Protein 8JNT (pdb70)

B-factor: mean 26.96, std 9.17, range [15.25, 76.53]

Solvent-accessible surface area: 5128 Å² total; per-residue (Å²): 186,78,23,94,183,66,30,22,124,109,8,47,116,77,2,48,49,1,61,110,110,102,83,69,28,80,101,11,2,50,66,22,37,83,39,66,62,38,32,94,57,2,31,105,89,0,111,87,79,65,19,68,170,74,0,20,42,22,0,15,33,19,0,138,127,24,30,135,170,95,33,67,49,207,79,97,157

Foldseek 3Di:
DADDPVQLVPDDPLLVCVRVPVVSVCVVLVCCLVVLQDLVNLLVVCVVVVHDPVSSVVSSVVSVVVCVVPNRDDDDD

Sequence (77 aa):
RALDRSIVKNLPEQFKNMYKYPSKMDNVLESWRTGLQSVDDAVMYMKSLGMDFDAISHFVDAYRKHINKKGLPYAAA

Secondary structure (DSSP, 8-state):
----HHHHHTS-HHHHHHHH-HHHHHHHHHHHHHTT--HHHHHHHHHHTT--HHHHHHHHHHHHHHHHHH-PPPPP-

Radius of gyration: 12.34 Å; Cα contacts (8 Å, |Δi|>4): 55; chains: 1; bounding box: 29×23×33 Å

Structure (mmCIF, N/CA/C/O backbone):
data_8JNT
#
_entry.id   8JNT
#
_cell.length_a   49.741
_cell.length_b   49.741
_cell.length_c   61.170
_cell.angle_alpha   90.00
_cell.angle_beta   90.00
_cell.angle_gamma   120.00
#
_symmetry.space_group_name_H-M   'P 61'
#
loop_
_entity.id
_entity.type
_entity.pdbx_description
1 polymer RxLR19781
2 water water
#
loop_
_atom_site.group_PDB
_atom_site.id
_atom_site.type_symbol
_atom_site.label_atom_id
_atom_site.label_alt_id
_atom_site.label_comp_id
_atom_site.label_asym_id
_atom_site.label_entity_id
_atom_site.label_seq_id
_atom_site.pdbx_PDB_ins_code
_atom_site.Cartn_x
_atom_site.Cartn_y
_atom_site.Cartn_z
_atom_site.occupancy
_atom_site.B_iso_or_equiv
_atom_site.auth_seq_id
_atom_site.auth_comp_id
_atom_site.auth_asym_id
_atom_site.auth_atom_id
_atom_site.pdbx_PDB_model_num
ATOM 1 N N . ARG A 1 1 ? -8.026 -4.097 -2.509 1.00 59.77 30 ARG A N 1
ATOM 2 C CA . ARG A 1 1 ? -8.131 -5.424 -1.910 1.00 48.44 30 ARG A CA 1
ATOM 3 C C . ARG A 1 1 ? -8.343 -6.484 -2.995 1.00 41.37 30 ARG A C 1
ATOM 4 O O . ARG A 1 1 ? -9.447 -7.003 -3.150 1.00 40.51 30 ARG A O 1
ATOM 12 N N . ALA A 1 2 ? -7.304 -6.785 -3.763 1.00 36.73 31 ALA A N 1
ATOM 13 C CA . ALA A 1 2 ? -7.465 -7.665 -4.906 1.00 30.15 31 ALA A CA 1
ATOM 14 C C . ALA A 1 2 ? -6.339 -8.665 -4.947 1.00 29.00 31 ALA A C 1
ATOM 15 O O . ALA A 1 2 ? -5.381 -8.540 -4.212 1.00 37.97 31 ALA A O 1
ATOM 17 N N . LEU A 1 3 ? -6.441 -9.657 -5.812 1.00 27.78 32 LEU A N 1
ATOM 18 C CA . LEU A 1 3 ? -5.384 -10.652 -5.929 1.00 30.51 32 LEU A CA 1
ATOM 19 C C . LEU A 1 3 ? -4.723 -10.566 -7.281 1.00 31.84 32 LEU A C 1
ATOM 20 O O . LEU A 1 3 ? -5.397 -10.375 -8.280 1.00 32.57 32 LEU A O 1
ATOM 25 N N . ASP A 1 4 ? -3.415 -10.744 -7.332 1.00 35.26 33 ASP A N 1
ATOM 26 C CA . ASP A 1 4 ? -2.745 -10.777 -8.625 1.00 40.22 33 ASP A CA 1
ATOM 27 C C . ASP A 1 4 ? -3.185 -11.979 -9.477 1.00 38.92 33 ASP A C 1
ATOM 28 O O . ASP A 1 4 ? -3.596 -13.008 -8.940 1.00 35.20 33 ASP A O 1
ATOM 33 N N . ARG A 1 5 ? -3.089 -11.830 -10.801 1.00 41.49 34 ARG A N 1
ATOM 34 C CA . ARG A 1 5 ? -3.536 -12.845 -11.761 1.00 40.90 34 ARG A CA 1
ATOM 35 C C . ARG A 1 5 ? -2.954 -14.231 -11.505 1.00 34.71 34 ARG A C 1
ATOM 36 O O . ARG A 1 5 ? -3.647 -15.238 -11.656 1.00 34.75 34 ARG A O 1
ATOM 44 N N . SER A 1 6 ? -1.693 -14.292 -11.103 1.00 32.64 35 SER A N 1
ATOM 45 C CA . SER A 1 6 ? -1.077 -15.588 -10.901 1.00 34.08 35 SER A CA 1
ATOM 46 C C . SER A 1 6 ? -1.687 -16.279 -9.687 1.00 35.05 35 SER A C 1
ATOM 47 O O . SER A 1 6 ? -1.715 -17.502 -9.630 1.00 35.70 35 SER A O 1
ATOM 50 N N . ILE A 1 7 ? -2.200 -15.511 -8.732 1.00 33.59 36 ILE A N 1
ATOM 51 C CA . ILE A 1 7 ? -2.885 -16.117 -7.594 1.00 31.27 36 ILE A CA 1
ATOM 52 C C . ILE A 1 7 ? -4.274 -16.604 -7.995 1.00 25.04 36 ILE A C 1
ATOM 53 O O . ILE A 1 7 ? -4.683 -17.710 -7.652 1.00 24.92 36 ILE A O 1
ATOM 58 N N . VAL A 1 8 ? -5.005 -15.765 -8.712 1.00 25.55 37 VAL A N 1
ATOM 59 C CA . VAL A 1 8 ? -6.331 -16.142 -9.165 1.00 26.59 37 VAL A CA 1
ATOM 60 C C . VAL A 1 8 ? -6.298 -17.391 -10.032 1.00 25.09 37 VAL A C 1
ATOM 61 O O . VAL A 1 8 ? -7.192 -18.213 -9.950 1.00 23.64 37 VAL A O 1
ATOM 65 N N . LYS A 1 9 ? -5.266 -17.529 -10.862 1.00 29.05 38 LYS A N 1
ATOM 66 C CA . LYS A 1 9 ? -5.186 -18.653 -11.798 1.00 25.98 38 LYS A CA 1
ATOM 67 C C . LYS A 1 9 ? -5.095 -19.967 -11.059 1.00 26.97 38 LYS A C 1
ATOM 68 O O . LYS A 1 9 ? -5.644 -20.979 -11.491 1.00 27.43 38 LYS A O 1
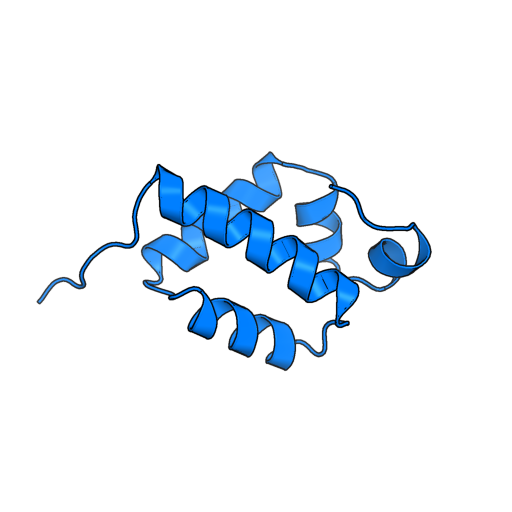ATOM 74 N N . ASN A 1 10 ? -4.404 -19.935 -9.927 1.00 26.46 39 ASN A N 1
ATOM 75 C CA . ASN A 1 10 ? -4.134 -21.137 -9.170 1.00 23.50 39 ASN A CA 1
ATOM 76 C C . ASN A 1 10 ? -5.136 -21.398 -8.070 1.00 23.57 39 ASN A C 1
ATOM 77 O O . ASN A 1 10 ? -4.963 -22.304 -7.268 1.00 26.10 39 ASN A O 1
ATOM 82 N N . LEU A 1 11 ? -6.192 -20.610 -8.031 1.00 24.85 40 LEU A N 1
ATOM 83 C CA . LEU A 1 11 ? -7.265 -20.878 -7.085 1.00 24.76 40 LEU A CA 1
ATOM 84 C C . LEU A 1 11 ? -8.037 -22.132 -7.482 1.00 22.65 40 LEU A C 1
ATOM 85 O O . LEU A 1 11 ? -8.208 -22.404 -8.677 1.00 25.79 40 LEU A O 1
ATOM 90 N N . PRO A 1 12 ? -8.481 -22.914 -6.480 1.00 20.62 41 PRO A N 1
ATOM 91 C CA . PRO A 1 12 ? -9.491 -23.933 -6.749 1.00 19.48 41 PRO A CA 1
ATOM 92 C C . PRO A 1 12 ? -10.681 -23.283 -7.457 1.00 24.51 41 PRO A C 1
ATOM 93 O O . PRO A 1 12 ? -11.018 -22.141 -7.133 1.00 24.51 41 PRO A O 1
ATOM 97 N N . GLU A 1 13 ? -11.284 -23.982 -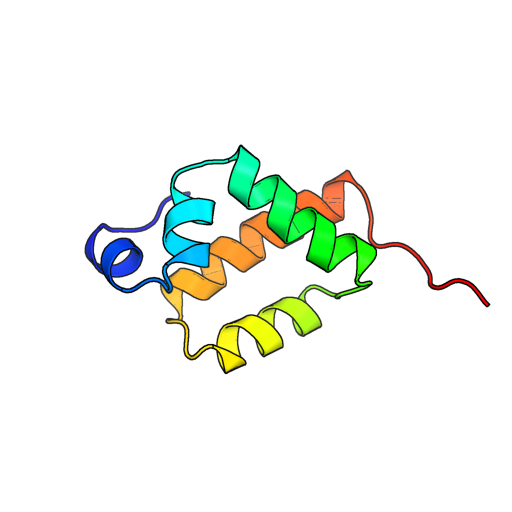8.411 1.00 22.71 42 GLU A N 1
ATOM 98 C CA . GLU A 1 13 ? -12.359 -23.433 -9.227 1.00 22.64 42 GLU A CA 1
ATOM 99 C C . GLU A 1 13 ? -13.465 -22.742 -8.408 1.00 22.87 42 GLU A C 1
ATOM 100 O O . GLU A 1 13 ? -13.950 -21.696 -8.807 1.00 21.69 42 GLU A O 1
ATOM 106 N N . GLN A 1 14 ? -13.863 -23.317 -7.271 1.00 23.37 43 GLN A N 1
ATOM 107 C CA . GLN A 1 14 ? -14.907 -22.704 -6.449 1.00 22.26 43 GLN A CA 1
ATOM 108 C C . GLN A 1 14 ? -14.446 -21.320 -5.993 1.00 22.37 43 GLN A C 1
ATOM 109 O O . GLN A 1 14 ? -15.223 -20.358 -5.962 1.00 20.72 43 GLN A O 1
ATOM 115 N N . PHE A 1 15 ? -13.164 -21.219 -5.668 1.00 19.96 44 PHE A N 1
ATOM 116 C CA . PHE A 1 15 ? -12.618 -19.976 -5.147 1.00 19.73 44 PHE A CA 1
ATOM 117 C C . PHE A 1 15 ? -12.273 -18.973 -6.244 1.00 22.16 44 PHE A C 1
ATOM 118 O O . PHE A 1 15 ? -12.314 -17.769 -6.008 1.00 21.54 44 PHE A O 1
ATOM 126 N N . LYS A 1 16 ? -11.949 -19.469 -7.439 1.00 22.91 45 LYS A N 1
ATOM 127 C CA . LYS A 1 16 ? -11.826 -18.627 -8.626 1.00 21.64 45 LYS A CA 1
ATOM 128 C C . LYS A 1 16 ? -13.149 -17.887 -8.848 1.00 23.15 45 LYS A C 1
ATOM 129 O O . LYS A 1 16 ? -13.184 -16.679 -9.118 1.00 21.42 45 LYS A O 1
ATOM 135 N N . ASN A 1 17 ? -14.248 -18.624 -8.709 1.00 22.77 46 ASN A N 1
ATOM 136 C CA . ASN A 1 17 ? -15.565 -18.058 -8.958 1.00 20.57 46 ASN A CA 1
ATOM 137 C C . ASN A 1 17 ? -15.997 -17.122 -7.832 1.00 19.59 46 ASN A C 1
ATOM 138 O O . ASN A 1 17 ? -16.579 -16.069 -8.080 1.00 19.39 46 ASN A O 1
ATOM 143 N N . MET A 1 18 ? -15.689 -17.502 -6.595 1.00 19.74 47 MET A N 1
ATOM 144 C CA . MET A 1 18 ? -15.896 -16.606 -5.466 1.00 18.51 47 MET A CA 1
ATOM 145 C C . MET A 1 18 ? -15.166 -15.290 -5.681 1.00 19.13 47 MET A C 1
ATOM 146 O O . MET A 1 18 ? -15.724 -14.229 -5.442 1.00 20.04 47 MET A O 1
ATOM 151 N N . TYR A 1 19 ? -13.930 -15.351 -6.167 1.00 19.32 48 TYR A N 1
ATOM 152 C CA . TYR A 1 19 ? -13.166 -14.137 -6.410 1.00 18.10 48 TYR A CA 1
ATOM 153 C C . TYR A 1 19 ? -13.857 -13.232 -7.436 1.00 19.63 48 TYR A C 1
ATOM 154 O O . TYR A 1 19 ? -14.017 -12.039 -7.203 1.00 19.67 48 TYR A O 1
ATOM 163 N N . LYS A 1 20 ? -14.274 -13.810 -8.555 1.00 18.99 49 LYS A N 1
ATOM 164 C CA . LYS A 1 20 ? -14.795 -13.040 -9.684 1.00 19.86 49 LYS A CA 1
ATOM 165 C C . LYS A 1 20 ? -16.232 -12.557 -9.494 1.00 20.65 49 LYS A C 1
ATOM 166 O O . LYS A 1 20 ? -16.624 -11.522 -10.035 1.00 22.52 49 LYS A O 1
ATOM 172 N N . TYR A 1 21 ? -17.022 -13.327 -8.755 1.00 20.98 50 TYR A N 1
ATOM 173 C CA . TYR A 1 21 ? -18.450 -13.074 -8.669 1.00 20.33 50 TYR A CA 1
ATOM 174 C C . TYR A 1 21 ? -18.870 -12.917 -7.207 1.00 19.39 50 TYR A C 1
ATOM 175 O O . TYR A 1 21 ? -18.984 -13.884 -6.462 1.00 17.85 50 TYR A O 1
ATOM 184 N N . PRO A 1 22 ? -19.068 -11.667 -6.794 1.00 20.67 51 PRO A N 1
ATOM 185 C CA . PRO A 1 22 ? -19.407 -11.309 -5.422 1.00 18.66 51 PRO A CA 1
ATOM 186 C C . PRO A 1 22 ? -20.614 -12.075 -4.885 1.00 21.89 51 PRO A C 1
ATOM 187 O O . PRO A 1 22 ? -20.679 -12.363 -3.688 1.00 23.66 51 PRO A O 1
ATOM 191 N N . SER A 1 23 ? -21.553 -12.408 -5.756 1.00 20.09 52 SER A N 1
ATOM 192 C CA . SER A 1 23 ? -22.688 -13.232 -5.369 1.00 17.63 52 SER A CA 1
ATOM 193 C C . SER A 1 23 ? -22.292 -14.652 -5.030 1.00 18.39 52 SER A C 1
ATOM 194 O O . SER A 1 23 ? -22.877 -15.270 -4.163 1.00 20.48 52 SER A O 1
ATOM 197 N N . LYS A 1 24 ? -21.321 -15.191 -5.746 1.00 18.08 53 LYS A N 1
ATOM 198 C CA . LYS A 1 24 ? -20.834 -16.512 -5.426 1.00 16.03 53 LYS A CA 1
A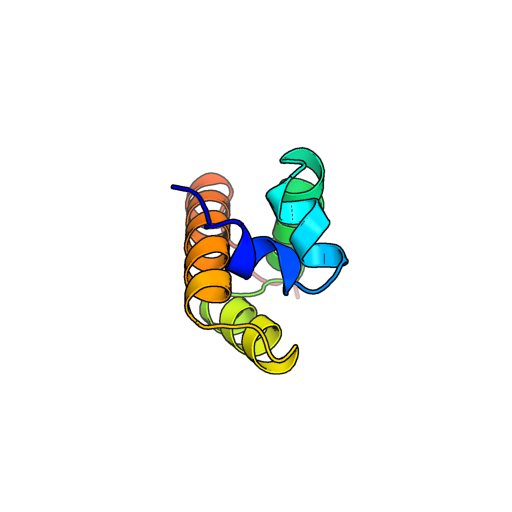TOM 199 C C . LYS A 1 24 ? -20.075 -16.494 -4.080 1.00 18.56 53 LYS A C 1
ATOM 200 O O . LYS A 1 24 ? -20.158 -17.433 -3.301 1.00 18.00 53 LYS A O 1
ATOM 206 N N . MET A 1 25 ? -19.331 -15.425 -3.816 1.00 19.04 54 MET A N 1
ATOM 207 C CA . MET A 1 25 ? -18.689 -15.230 -2.526 1.00 18.00 54 MET A CA 1
ATOM 208 C C . MET A 1 25 ? -19.696 -15.245 -1.418 1.00 18.41 54 MET A C 1
ATOM 209 O O . MET A 1 25 ? -19.552 -15.981 -0.458 1.00 22.36 54 MET A O 1
ATOM 214 N N . ASP A 1 26 ? -20.712 -14.409 -1.546 1.00 19.91 55 ASP A N 1
ATOM 215 C CA . ASP A 1 26 ? -21.768 -14.344 -0.547 1.00 19.44 55 ASP A CA 1
ATOM 216 C C . ASP A 1 26 ? -22.398 -15.704 -0.285 1.00 19.44 55 ASP A C 1
ATOM 217 O O . ASP A 1 26 ? -22.579 -16.083 0.860 1.00 21.60 55 ASP A O 1
ATOM 222 N N . ASN A 1 27 ? -22.749 -16.428 -1.342 1.00 18.46 56 ASN A N 1
ATOM 223 C CA . ASN A 1 27 ? -23.310 -17.760 -1.208 1.00 16.85 56 ASN A CA 1
ATOM 224 C C . ASN A 1 27 ? -22.449 -18.649 -0.334 1.00 18.87 56 ASN A C 1
ATOM 225 O O . ASN A 1 27 ? -22.931 -19.277 0.602 1.00 20.30 56 AS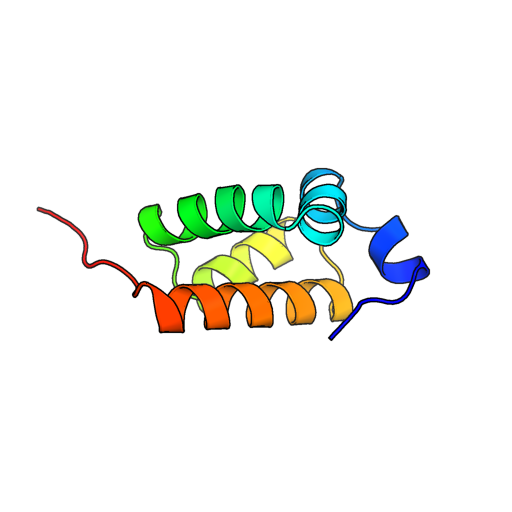N A O 1
ATOM 230 N N . VAL A 1 28 ? -21.164 -18.694 -0.642 1.00 18.65 57 VAL A N 1
ATOM 231 C CA . VAL A 1 28 ? -20.273 -19.627 0.010 1.00 15.80 57 VAL A CA 1
ATOM 232 C C . VAL A 1 28 ? -19.998 -19.193 1.441 1.00 21.49 57 VAL A C 1
ATOM 233 O O . VAL A 1 28 ? -20.063 -20.014 2.353 1.00 21.42 57 VAL A O 1
ATOM 237 N N . LEU A 1 29 ? -19.714 -17.903 1.635 1.00 19.84 58 LEU A N 1
ATOM 238 C CA . LEU A 1 29 ? -19.449 -17.357 2.962 1.00 18.65 58 LEU A CA 1
ATOM 239 C C . LEU A 1 29 ? -20.670 -17.498 3.864 1.00 21.81 58 LEU A C 1
ATOM 240 O O . LEU A 1 29 ? -20.550 -17.698 5.077 1.00 20.68 58 LEU A O 1
ATOM 245 N N . GLU A 1 30 ? -21.850 -17.397 3.265 1.00 20.65 59 GLU A N 1
ATOM 246 C CA . GLU A 1 30 ? -23.076 -17.564 4.019 1.00 21.15 59 GLU A CA 1
ATOM 247 C C . GLU A 1 30 ? -23.242 -19.025 4.466 1.00 23.69 59 GLU A C 1
ATOM 248 O O . GLU A 1 30 ? -23.750 -19.290 5.557 1.00 23.97 59 GLU A O 1
ATOM 254 N N . SER A 1 31 ? -22.795 -19.978 3.650 1.00 21.87 60 SER A N 1
ATOM 255 C CA . SER A 1 31 ? -22.860 -21.379 4.066 1.00 20.15 60 SER A CA 1
ATOM 256 C C . SER A 1 31 ? -21.851 -21.691 5.165 1.00 19.42 60 SER A C 1
ATOM 257 O O . SER A 1 31 ? -22.123 -22.527 6.008 1.00 22.51 60 SER A O 1
ATOM 260 N N . TRP A 1 32 ? -20.694 -21.032 5.155 1.00 19.40 61 TRP A N 1
ATOM 261 C CA . TRP A 1 32 ? -19.730 -21.150 6.256 1.00 18.85 61 TRP A CA 1
ATOM 262 C C . TRP A 1 32 ? -20.327 -20.604 7.547 1.00 19.69 61 TRP A C 1
ATOM 263 O O . TRP A 1 32 ? -20.228 -21.203 8.621 1.00 21.30 61 TRP A O 1
ATOM 274 N N . ARG A 1 33 ? -20.933 -19.434 7.413 1.00 20.38 62 ARG A N 1
ATOM 275 C CA . ARG A 1 33 ? -21.536 -18.705 8.519 1.00 21.04 62 ARG A CA 1
ATOM 276 C C . ARG A 1 33 ? -22.622 -19.529 9.194 1.00 20.93 62 ARG A C 1
ATOM 277 O O . ARG A 1 33 ? -22.578 -19.752 10.399 1.00 23.46 62 ARG A O 1
ATOM 285 N N . THR A 1 34 ? -23.593 -19.997 8.418 1.00 22.33 63 THR A N 1
ATOM 286 C CA . THR A 1 34 ? -24.646 -20.851 8.963 1.00 22.63 63 THR A CA 1
ATOM 287 C C . THR A 1 34 ? -24.112 -22.249 9.279 1.00 22.75 63 THR A C 1
ATOM 288 O O . THR A 1 34 ? -24.748 -23.029 9.971 1.00 21.85 63 THR A O 1
ATOM 292 N N . GLY A 1 35 ? -22.927 -22.559 8.779 1.00 23.43 64 GLY A N 1
ATOM 293 C CA . GLY A 1 35 ? -22.246 -23.770 9.194 1.00 23.54 64 GLY A CA 1
ATOM 294 C C . GLY A 1 35 ? -21.582 -23.570 10.542 1.00 25.75 64 GLY A C 1
ATOM 295 O O . GLY A 1 35 ? -20.939 -24.475 11.067 1.00 26.22 64 GLY A O 1
ATOM 296 N N . LEU A 1 36 ? -21.724 -22.367 11.087 1.00 23.88 65 LEU A N 1
ATOM 297 C CA . LEU A 1 36 ? -21.144 -22.020 12.377 1.00 25.11 65 LEU A CA 1
ATOM 298 C C . LEU A 1 36 ? -19.619 -22.132 12.371 1.00 26.51 65 LEU A C 1
ATOM 299 O O . LEU A 1 36 ? -18.992 -22.536 13.350 1.00 30.05 65 LEU A O 1
ATOM 304 N N . GLN A 1 37 ? -19.028 -21.736 11.260 1.00 23.68 66 GLN A N 1
ATOM 305 C CA . GLN A 1 37 ? -17.598 -21.763 11.121 1.00 23.59 66 GLN A CA 1
ATOM 306 C C . GLN A 1 37 ? -17.027 -20.465 11.625 1.00 23.37 66 GLN A C 1
ATOM 307 O O . GLN A 1 37 ? -17.329 -19.408 11.088 1.00 23.80 66 GLN A O 1
ATOM 313 N N . SER A 1 38 ? -16.201 -20.531 12.654 1.00 24.73 67 SER A N 1
ATOM 314 C CA . SER A 1 38 ? -15.432 -19.363 13.053 1.00 26.59 67 SER A CA 1
ATOM 315 C C . SER A 1 38 ? -14.411 -19.050 11.974 1.00 26.35 67 SER A C 1
ATOM 316 O O . SER A 1 38 ? -14.129 -19.887 11.117 1.00 25.00 67 SER A O 1
ATOM 319 N N . VAL A 1 39 ? -13.817 -17.866 12.042 1.00 27.46 68 VAL A N 1
ATOM 320 C CA . VAL A 1 39 ? -12.766 -17.494 11.099 1.00 25.07 68 VAL A CA 1
ATOM 321 C C . VAL A 1 39 ? -11.667 -18.549 11.071 1.00 25.20 68 VAL A C 1
ATOM 322 O O . VAL A 1 39 ? -11.214 -18.984 10.017 1.00 27.70 68 VAL A O 1
ATOM 326 N N . ASP A 1 40 ? -11.261 -18.975 12.253 1.00 28.00 69 ASP A N 1
ATOM 327 C CA . ASP A 1 40 ? -10.277 -20.024 12.392 1.00 23.48 69 ASP A CA 1
ATOM 328 C C . ASP A 1 40 ? -10.743 -21.284 11.673 1.00 26.43 69 ASP A C 1
ATOM 329 O O . ASP A 1 40 ? -9.963 -21.925 10.975 1.00 31.27 69 ASP A O 1
ATOM 334 N N . ASP A 1 41 ? -12.021 -21.628 11.819 1.00 27.88 70 ASP A N 1
ATOM 335 C CA . ASP A 1 41 ? -12.552 -22.820 11.160 1.00 27.04 70 ASP A CA 1
ATOM 336 C C . ASP A 1 41 ? -12.395 -22.687 9.636 1.00 28.75 70 ASP A C 1
ATOM 337 O O . ASP A 1 41 ? -12.003 -23.623 8.938 1.00 25.55 70 ASP A O 1
ATOM 342 N N . ALA A 1 42 ? -12.722 -21.504 9.135 1.00 2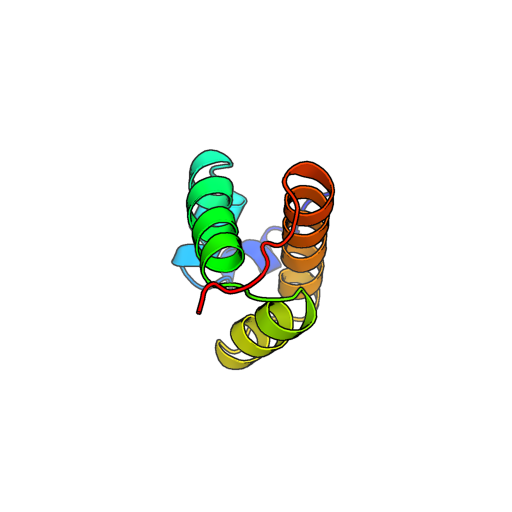7.84 71 ALA A N 1
ATOM 343 C CA . ALA A 1 42 ? -12.623 -21.206 7.723 1.00 25.80 71 ALA A CA 1
ATOM 344 C C . ALA A 1 42 ? -11.189 -21.353 7.217 1.00 23.03 71 ALA A C 1
ATOM 345 O O . ALA A 1 42 ? -10.954 -22.009 6.208 1.00 27.20 71 ALA A O 1
ATOM 347 N N . VAL A 1 43 ? -10.240 -20.749 7.929 1.00 28.00 72 VAL A N 1
ATOM 348 C CA . VAL A 1 43 ? -8.806 -20.900 7.636 1.00 28.49 72 VAL A CA 1
ATOM 349 C C . VAL A 1 43 ? -8.356 -22.354 7.524 1.00 27.62 72 VAL A C 1
ATOM 350 O O . VAL A 1 43 ? -7.705 -22.734 6.560 1.00 29.44 72 VAL A O 1
ATOM 354 N N . MET A 1 44 ? -8.699 -23.162 8.518 1.00 26.48 73 MET A N 1
ATOM 355 C CA . MET A 1 44 ? -8.344 -24.574 8.487 1.00 29.48 73 MET A CA 1
ATOM 356 C C . MET A 1 44 ? -8.891 -25.246 7.243 1.00 27.39 73 MET A C 1
ATOM 357 O O . MET A 1 44 ? -8.194 -25.987 6.554 1.00 31.73 73 MET A O 1
ATOM 362 N N . TYR A 1 45 ? -10.147 -24.974 6.947 1.00 27.16 74 TYR A N 1
ATOM 363 C CA . TYR A 1 45 ? -10.785 -25.551 5.772 1.00 29.10 74 TYR A CA 1
ATOM 364 C C . TYR A 1 45 ? -10.103 -25.118 4.482 1.00 27.69 74 TYR A C 1
ATOM 365 O O . TYR A 1 45 ? -9.977 -25.903 3.537 1.00 28.06 74 TYR A O 1
ATOM 374 N N . MET A 1 46 ? -9.676 -23.862 4.434 1.00 26.20 75 MET A N 1
ATOM 375 C CA . MET A 1 46 ? -8.999 -23.369 3.246 1.00 27.44 75 MET A CA 1
ATOM 376 C C . MET A 1 46 ? -7.600 -23.959 3.156 1.00 26.99 75 MET A C 1
ATOM 377 O O . MET A 1 46 ? -7.148 -24.321 2.074 1.00 31.27 75 MET A O 1
ATOM 382 N N . LYS A 1 47 ? -6.927 -24.078 4.293 1.00 28.69 76 LYS A N 1
ATOM 383 C CA . LYS A 1 47 ? -5.634 -24.744 4.331 1.00 28.31 76 LYS A CA 1
ATOM 384 C C . LYS A 1 47 ? -5.768 -26.172 3.846 1.00 31.61 76 LYS A C 1
ATOM 385 O O . LYS A 1 47 ? -4.971 -26.635 3.030 1.00 33.93 76 LYS A O 1
ATOM 391 N N . SER A 1 48 ? -6.804 -26.857 4.319 1.00 32.45 77 SER A N 1
ATOM 392 C CA . SER A 1 48 ? -7.078 -28.230 3.900 1.00 30.79 77 SER A CA 1
ATOM 393 C C . SER A 1 48 ? -7.254 -28.376 2.388 1.00 31.90 77 SER A C 1
ATOM 394 O O . SER A 1 48 ? -6.986 -29.439 1.817 1.00 33.06 77 SER A O 1
ATOM 397 N N . LEU A 1 49 ? -7.715 -27.333 1.719 1.00 32.70 78 LEU A N 1
ATOM 398 C CA . LEU A 1 49 ? -7.836 -27.437 0.272 1.00 29.58 78 LEU A CA 1
ATOM 399 C C . LEU A 1 49 ? -6.511 -27.113 -0.423 1.00 31.96 78 LEU A C 1
ATOM 400 O O . LEU A 1 49 ? -6.466 -27.008 -1.651 1.00 28.90 78 LEU A O 1
ATOM 405 N N . GLY A 1 50 ? -5.443 -26.947 0.363 1.00 30.90 79 GLY A N 1
ATOM 406 C CA . GLY A 1 50 ? -4.122 -26.652 -0.179 1.00 28.97 79 GLY A CA 1
ATOM 407 C C . GLY A 1 50 ? -4.025 -25.299 -0.866 1.00 29.74 79 GLY A C 1
ATOM 408 O O . GLY A 1 50 ? -3.412 -25.157 -1.920 1.00 26.30 79 GLY A O 1
ATOM 409 N N . MET A 1 51 ? -4.630 -24.292 -0.256 1.00 28.04 80 MET A N 1
ATOM 410 C CA . MET A 1 51 ? -4.687 -22.972 -0.862 1.00 27.96 80 MET A CA 1
ATOM 411 C C . MET A 1 51 ? -3.445 -22.164 -0.487 1.00 25.91 80 MET A C 1
ATOM 412 O O . MET A 1 51 ? -2.887 -22.373 0.586 1.00 26.64 80 MET A O 1
ATOM 417 N N . ASP A 1 52 ? -3.014 -21.257 -1.363 1.00 23.70 81 ASP A N 1
ATOM 418 C CA . ASP A 1 52 ? -1.847 -20.406 -1.108 1.00 22.95 81 ASP A CA 1
ATOM 419 C C . ASP A 1 52 ? -2.084 -19.383 -0.020 1.00 22.41 81 ASP A C 1
ATOM 420 O O . ASP A 1 52 ? -3.222 -19.031 0.265 1.00 23.45 81 ASP A O 1
ATOM 425 N N . PHE A 1 53 ? -0.991 -18.847 0.518 1.00 22.44 82 PHE A N 1
ATOM 426 C CA . PHE A 1 53 ? -1.029 -17.842 1.577 1.00 22.37 82 PHE A CA 1
ATOM 427 C C . PHE A 1 53 ? -1.739 -16.546 1.180 1.00 21.55 82 PHE A C 1
ATOM 428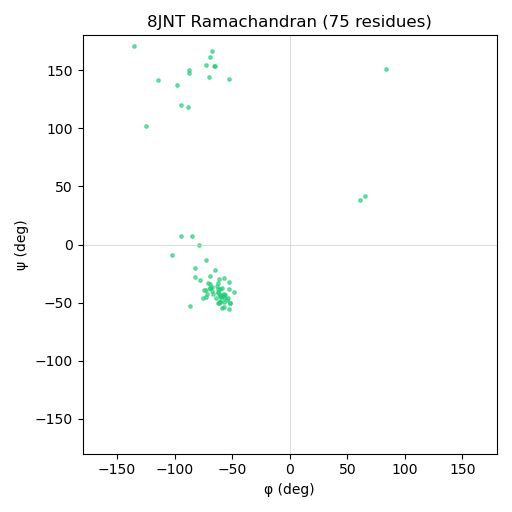 O O . PHE A 1 53 ? -2.603 -16.060 1.910 1.00 23.01 82 PHE A O 1
ATOM 436 N N . ASP A 1 54 ? -1.370 -15.981 0.036 1.00 21.35 83 ASP A N 1
ATOM 437 C CA . ASP A 1 54 ? -2.035 -14.780 -0.454 1.00 22.95 83 ASP A CA 1
ATOM 438 C C . ASP A 1 54 ? -3.534 -15.011 -0.605 1.00 24.49 83 ASP A C 1
ATOM 439 O O . ASP A 1 54 ? -4.351 -14.205 -0.145 1.00 23.92 83 ASP A O 1
ATOM 444 N N . ALA A 1 55 ? -3.876 -16.114 -1.269 1.00 19.95 84 ALA A N 1
ATOM 445 C CA . ALA A 1 55 ? -5.254 -16.508 -1.482 1.00 18.55 84 ALA A CA 1
ATOM 446 C C . ALA A 1 55 ? -6.029 -16.550 -0.171 1.00 20.82 84 ALA A C 1
ATOM 447 O O . ALA A 1 55 ? -7.066 -15.899 -0.022 1.00 23.26 84 ALA A O 1
ATOM 449 N N . ILE A 1 56 ? -5.518 -17.318 0.784 1.00 21.79 85 ILE A N 1
ATOM 450 C CA . ILE A 1 56 ? -6.196 -17.501 2.054 1.00 21.72 85 ILE A CA 1
ATOM 451 C C . ILE A 1 56 ? -6.405 -16.174 2.759 1.00 21.53 85 ILE A C 1
ATOM 452 O O . ILE A 1 56 ? -7.501 -15.887 3.261 1.00 20.13 85 ILE A O 1
ATOM 457 N N . SER A 1 57 ? -5.370 -15.348 2.751 1.00 19.59 86 SER A N 1
ATOM 458 C CA . SER A 1 57 ? -5.432 -14.076 3.435 1.00 19.69 86 SER A CA 1
ATOM 459 C C . SER A 1 57 ? -6.525 -13.178 2.853 1.00 22.90 86 SER A C 1
ATOM 460 O O . SER A 1 57 ? -7.139 -12.370 3.549 1.00 21.20 86 SER A O 1
ATOM 463 N N . HIS A 1 58 ? -6.781 -13.356 1.565 1.00 24.54 87 HIS A N 1
ATOM 464 C CA . HIS A 1 58 ? -7.814 -12.607 0.875 1.00 21.59 87 HIS A CA 1
ATOM 465 C C . HIS A 1 58 ? -9.225 -13.042 1.273 1.00 20.67 87 HIS A C 1
ATOM 466 O O . HIS A 1 58 ? -10.106 -12.208 1.479 1.00 20.05 87 HIS A O 1
ATOM 473 N N . PHE A 1 59 ? -9.453 -14.345 1.382 1.00 20.01 88 PHE A N 1
ATOM 474 C CA . PHE A 1 59 ? -10.798 -14.802 1.721 1.00 19.82 88 PHE A CA 1
ATOM 475 C C . PHE A 1 59 ? -11.074 -14.751 3.205 1.00 19.85 88 PHE A C 1
ATOM 476 O O . PHE A 1 59 ? -12.226 -14.734 3.618 1.00 21.63 88 PHE A O 1
ATOM 484 N N . VAL A 1 60 ? -10.027 -14.729 4.015 1.00 20.40 89 VAL A N 1
ATOM 485 C CA . VAL A 1 60 ? -10.224 -14.520 5.436 1.00 19.58 89 VAL A CA 1
ATOM 486 C C . VAL A 1 60 ? -10.752 -13.117 5.664 1.00 20.74 89 VAL A C 1
ATOM 487 O O . VAL A 1 60 ? -11.656 -12.914 6.460 1.00 24.24 89 VAL A O 1
ATOM 491 N N . ASP A 1 61 ? -10.192 -12.146 4.957 1.00 21.88 90 ASP A N 1
ATOM 492 C CA . ASP A 1 61 ? -10.624 -10.763 5.106 1.00 23.13 90 ASP A CA 1
ATOM 493 C C . ASP A 1 61 ? -12.085 -10.637 4.691 1.00 21.95 90 ASP A C 1
ATOM 494 O O . ASP A 1 61 ? -12.872 -9.960 5.341 1.00 22.33 90 ASP A O 1
ATOM 499 N N . ALA A 1 62 ? -12.453 -11.313 3.614 1.00 21.28 91 ALA A N 1
ATOM 500 C CA . ALA A 1 62 ? -13.824 -11.265 3.147 1.00 21.27 91 ALA A CA 1
ATOM 501 C C . ALA A 1 62 ? -14.754 -11.956 4.141 1.00 21.28 91 ALA A C 1
ATOM 502 O O . ALA A 1 62 ? -15.856 -11.488 4.404 1.00 21.41 91 ALA A O 1
ATOM 504 N N . TYR A 1 63 ? -14.317 -13.073 4.700 1.00 20.20 92 TYR A N 1
ATOM 505 C CA . TYR A 1 63 ? -15.176 -13.772 5.635 1.00 20.37 92 TYR A CA 1
ATOM 506 C C . TYR A 1 63 ? -15.324 -12.970 6.923 1.00 21.79 92 TYR A C 1
ATOM 507 O O . TYR A 1 63 ? -16.405 -12.924 7.503 1.00 22.36 92 TYR A O 1
ATOM 516 N N . ARG A 1 64 ? -14.244 -12.327 7.361 1.00 22.68 93 ARG A N 1
ATOM 517 C CA . ARG A 1 64 ? -14.302 -11.462 8.537 1.00 21.09 93 ARG A CA 1
ATOM 518 C C . ARG A 1 64 ? -15.285 -10.314 8.334 1.00 22.57 93 ARG A C 1
ATOM 519 O O . ARG A 1 64 ? -16.056 -9.993 9.240 1.00 24.37 93 ARG A O 1
ATOM 527 N N . LYS A 1 65 ? -15.264 -9.692 7.155 1.00 21.59 94 LYS A N 1
ATOM 528 C CA . LYS A 1 65 ? -16.172 -8.582 6.893 1.00 20.07 94 LYS A CA 1
ATOM 529 C C . LYS A 1 65 ? -17.609 -9.070 6.962 1.00 20.05 94 LYS A C 1
ATOM 530 O O . LYS A 1 65 ? -18.472 -8.407 7.529 1.00 24.07 94 LYS A O 1
ATOM 536 N N . HIS A 1 66 ? -17.849 -10.245 6.387 1.00 21.52 95 HIS A N 1
ATOM 537 C CA . HIS A 1 66 ? -19.163 -10.888 6.344 1.00 18.54 95 HIS A CA 1
ATOM 538 C C . HIS A 1 66 ? -19.649 -11.205 7.765 1.00 20.07 95 HIS A C 1
ATOM 539 O O . HIS A 1 66 ? -20.762 -10.867 8.165 1.00 20.27 95 HIS A O 1
ATOM 546 N N . ILE A 1 67 ? -18.783 -11.854 8.525 1.00 20.73 96 ILE A N 1
ATOM 547 C CA . ILE A 1 67 ? -19.052 -12.183 9.909 1.00 20.83 96 ILE A CA 1
ATOM 548 C C . ILE A 1 67 ? -19.293 -10.926 10.734 1.00 23.60 96 ILE A C 1
ATOM 549 O O . ILE A 1 67 ? -20.228 -10.847 11.536 1.00 21.94 96 ILE A O 1
ATOM 554 N N . ASN A 1 68 ? -18.445 -9.932 10.544 1.00 22.22 97 ASN A N 1
ATOM 555 C CA . ASN A 1 68 ? -18.595 -8.715 11.316 1.00 21.55 97 ASN A CA 1
ATOM 556 C C . ASN A 1 68 ? -19.903 -7.981 10.993 1.00 23.30 97 ASN A C 1
ATOM 557 O O . ASN A 1 68 ? -20.410 -7.196 11.794 1.00 22.62 97 ASN A O 1
ATOM 56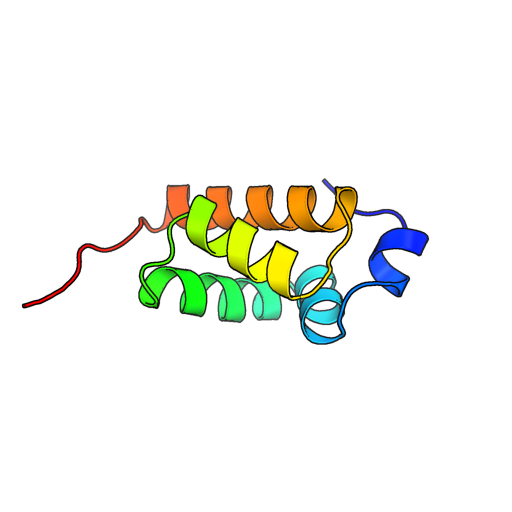2 N N . LYS A 1 69 ? -20.457 -8.256 9.819 1.00 22.89 98 LYS A N 1
ATOM 563 C CA . LYS A 1 69 ? -21.702 -7.642 9.404 1.00 19.45 98 LYS A CA 1
ATOM 564 C C . LYS A 1 69 ? -22.917 -8.411 9.893 1.00 19.24 98 LYS A C 1
ATOM 565 O O . LYS A 1 69 ? -23.812 -7.841 10.514 1.00 21.90 98 LYS A O 1
ATOM 571 N N . LYS A 1 70 ? -22.956 -9.706 9.619 1.00 19.81 99 LYS A N 1
ATOM 572 C CA . LYS A 1 70 ? -24.178 -10.465 9.852 1.00 19.31 99 LYS A CA 1
ATOM 573 C C . LYS A 1 70 ? -24.122 -11.312 11.117 1.00 20.90 99 LYS A C 1
ATOM 574 O O . LYS A 1 70 ? -25.123 -11.881 11.545 1.00 22.26 99 LYS A O 1
ATOM 580 N N . GLY A 1 71 ? -22.941 -11.390 11.706 1.00 18.90 100 GLY A N 1
ATOM 581 C CA . GLY A 1 71 ? -22.763 -12.086 12.954 1.00 17.79 100 GLY A CA 1
ATOM 582 C C . GLY A 1 71 ? -22.585 -13.566 12.750 1.00 18.52 100 GLY A C 1
ATOM 583 O O . GLY A 1 71 ? -23.081 -14.130 11.776 1.00 18.70 100 GLY A O 1
ATOM 584 N N . LEU A 1 72 ? -21.848 -14.177 13.670 1.00 17.41 101 LEU A N 1
ATOM 585 C CA . LEU A 1 72 ? -21.709 -15.623 13.760 1.00 18.35 101 LEU A CA 1
ATOM 586 C C . LEU A 1 72 ? -22.727 -16.179 14.747 1.00 20.45 101 LEU A C 1
ATOM 587 O O . LEU A 1 72 ? -22.720 -15.820 15.921 1.00 21.69 101 LEU A O 1
ATOM 592 N N . PRO A 1 73 ? -23.608 -17.067 14.272 1.00 20.78 102 PRO A N 1
ATOM 593 C CA . PRO A 1 73 ? -24.740 -17.530 15.066 1.00 20.67 102 PRO A CA 1
ATOM 594 C C . PRO A 1 73 ? -24.326 -18.470 16.177 1.00 23.24 102 PRO A C 1
ATOM 595 O O . PRO A 1 73 ? -23.300 -19.125 16.075 1.00 24.02 102 PRO A O 1
ATOM 599 N N . TYR A 1 74 ? -25.126 -18.528 17.229 1.00 25.33 103 TYR A N 1
ATOM 600 C CA . TYR A 1 74 ? -24.941 -19.529 18.263 1.00 25.72 103 TYR A CA 1
ATOM 601 C C . TYR A 1 74 ? -25.694 -20.758 17.849 1.00 27.53 103 TYR A C 1
ATOM 602 O O . TYR A 1 74 ? -26.716 -20.675 17.169 1.00 29.33 103 TYR A O 1
ATOM 611 N N . ALA A 1 75 ? -25.162 -21.905 18.223 1.00 27.30 104 ALA A N 1
ATOM 612 C CA . ALA A 1 75 ? -25.779 -23.159 17.880 1.00 27.75 104 ALA A CA 1
ATOM 613 C C . ALA A 1 75 ? -27.121 -23.296 18.585 1.00 33.27 104 ALA A C 1
ATOM 614 O O . ALA A 1 75 ? -27.345 -22.689 19.638 1.00 32.54 104 ALA A O 1
ATOM 616 N N . ALA A 1 76 ? -28.017 -24.074 17.983 1.00 33.97 105 ALA A N 1
ATOM 617 C CA . ALA A 1 76 ? -29.268 -24.451 18.620 1.00 37.08 105 ALA A CA 1
ATOM 618 C C . ALA A 1 76 ? -29.165 -25.839 19.254 1.00 52.14 105 ALA A C 1
ATOM 619 O O . ALA A 1 76 ? -28.598 -26.758 18.650 1.00 56.75 105 ALA A O 1
ATOM 621 N N . ALA A 1 77 ? -29.703 -25.979 20.468 1.00 52.99 106 ALA A N 1
ATOM 622 C CA . ALA A 1 77 ? -30.009 -27.287 21.066 1.00 56.12 106 ALA A CA 1
ATOM 623 C C . ALA A 1 77 ? -28.787 -28.183 21.226 1.00 63.85 106 ALA A C 1
ATOM 624 O O . ALA A 1 77 ? -28.921 -29.404 21.358 1.00 71.23 106 ALA A O 1
#

InterPro domains:
  IPR031825 RXLR phytopathogen effector protein [PF16810] (2-112)

Organism: Phytophthora capsici (NCBI:txid4784)

Nearest PDB structures (foldseek):
  8jnt-assembly1_A  TM=1.013E+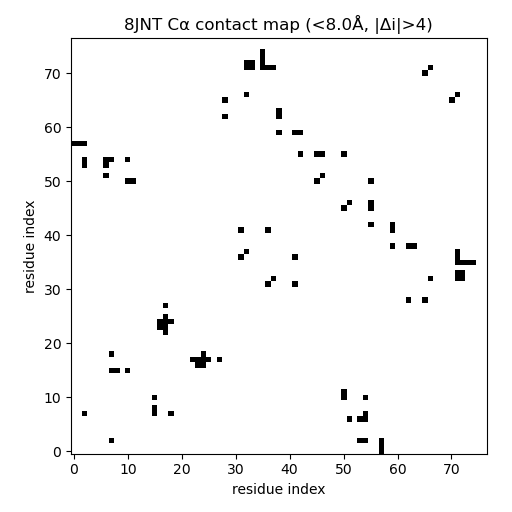00  e=4.198E-12  Phytophthora capsici
  8woj-assembly1_A  TM=8.196E-01  e=9.206E-03  Phytophthora capsici LT1534
  5fwn-assembly1_B  TM=3.702E-01  e=6.495E+00  Amycolatopsis orientalis
  8p0w-assembly1_B  TM=3.482E-01  e=7.754E+00  Homo sapiens